Protein AF-A0A166GB46-F1 (afdb_monomer)

Sequence (79 aa):
GDEPDNALKLKTLYHEYAHSQLHGLKSAFKDRPRAYQETQAEAVAYVAMQNIGVDTSNYSLGYVATWAKDKAVIHSALS

Organism: Secundilactobacillus collinoides (NCBI:txid33960)

Radius of gyration: 13.92 Å; Cα contacts (8 Å, |Δi|>4): 50; chains: 1; bounding box: 33×25×37 Å

Structure (mmCIF, N/CA/C/O backbone):
data_AF-A0A166GB46-F1
#
_entry.id   AF-A0A166GB46-F1
#
loop_
_atom_site.group_PDB
_atom_site.id
_atom_site.type_symbol
_atom_site.label_atom_id
_atom_site.label_alt_id
_atom_site.label_comp_id
_atom_site.label_asym_id
_atom_site.label_entity_id
_atom_site.label_seq_id
_atom_site.pdbx_PDB_ins_code
_atom_site.Cartn_x
_atom_site.Cartn_y
_atom_site.Cartn_z
_atom_site.occupancy
_atom_site.B_iso_or_equiv
_atom_site.auth_seq_id
_atom_site.auth_comp_id
_atom_site.auth_asym_id
_atom_site.auth_atom_id
_atom_site.pdbx_PDB_model_num
ATOM 1 N N . GLY A 1 1 ? -11.617 13.840 19.767 1.00 47.62 1 GLY A N 1
ATOM 2 C CA . GLY A 1 1 ? -12.224 13.745 18.427 1.00 47.62 1 GLY A CA 1
ATOM 3 C C . GLY A 1 1 ? -11.106 13.383 17.492 1.00 47.62 1 GLY A C 1
ATOM 4 O O . GLY A 1 1 ? -10.523 14.273 16.900 1.00 47.62 1 GLY A O 1
ATOM 5 N N . ASP A 1 2 ? -10.757 12.097 17.478 1.00 57.06 2 ASP A N 1
ATOM 6 C CA . ASP A 1 2 ? -9.432 11.590 17.062 1.00 57.06 2 ASP A CA 1
ATOM 7 C C . ASP A 1 2 ? -9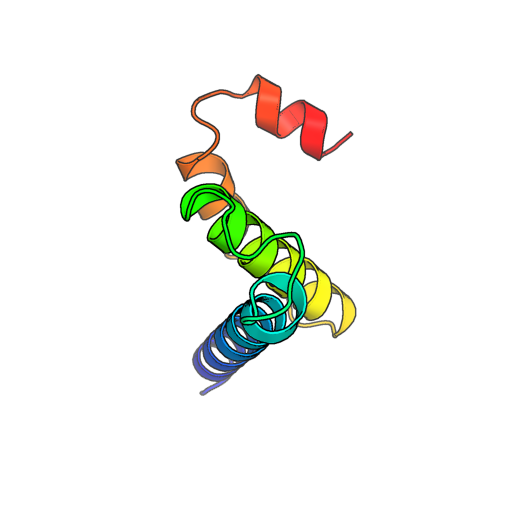.541 10.453 16.031 1.00 57.06 2 ASP A C 1
ATOM 9 O O . ASP A 1 2 ? -8.551 9.923 15.536 1.00 57.06 2 ASP A O 1
ATOM 13 N N . GLU A 1 3 ? -10.771 10.070 15.703 1.00 54.34 3 GLU A N 1
ATOM 14 C CA . GLU A 1 3 ? -11.110 8.957 14.823 1.00 54.34 3 GLU A CA 1
ATOM 15 C C . GLU A 1 3 ? -10.537 9.087 13.393 1.00 54.34 3 GLU A C 1
ATOM 17 O O . GLU A 1 3 ? -9.929 8.121 12.927 1.00 54.34 3 GLU A O 1
ATOM 22 N N . PRO A 1 4 ? -10.594 10.255 12.708 1.00 63.19 4 PRO A N 1
ATOM 23 C CA . PRO A 1 4 ? -10.000 10.387 11.373 1.00 63.19 4 PRO A CA 1
ATOM 24 C C . PRO A 1 4 ? -8.459 10.363 11.373 1.00 63.19 4 PRO A C 1
ATOM 26 O O . PRO A 1 4 ? -7.856 9.890 10.410 1.00 63.19 4 PRO A O 1
ATOM 29 N N . ASP A 1 5 ? -7.806 10.822 12.447 1.00 76.50 5 ASP A N 1
ATOM 30 C CA . ASP A 1 5 ? -6.338 10.821 12.568 1.00 76.50 5 ASP A CA 1
ATOM 31 C C . ASP A 1 5 ? -5.796 9.407 12.841 1.00 76.50 5 ASP A C 1
ATOM 33 O O . ASP A 1 5 ? -4.823 8.960 12.229 1.00 76.50 5 ASP A O 1
ATOM 37 N N . ASN A 1 6 ? -6.483 8.644 13.694 1.00 81.56 6 ASN A N 1
ATOM 38 C CA . ASN A 1 6 ? -6.123 7.254 13.970 1.00 81.56 6 ASN A CA 1
ATOM 39 C C . ASN A 1 6 ? -6.304 6.349 12.742 1.00 81.56 6 ASN A C 1
ATOM 41 O O . ASN A 1 6 ? -5.458 5.488 12.494 1.00 81.56 6 ASN A O 1
ATOM 45 N N . ALA A 1 7 ? -7.349 6.570 11.938 1.00 80.75 7 ALA A N 1
ATOM 46 C CA . ALA A 1 7 ? -7.552 5.836 10.690 1.00 80.75 7 ALA A CA 1
ATOM 47 C C . ALA A 1 7 ? -6.423 6.096 9.676 1.00 80.75 7 ALA A C 1
ATOM 49 O O . ALA A 1 7 ? -5.930 5.158 9.046 1.00 80.75 7 ALA A O 1
ATOM 50 N N . LEU A 1 8 ? -5.957 7.346 9.559 1.00 84.62 8 LEU A N 1
ATOM 51 C CA . LEU A 1 8 ? -4.824 7.692 8.698 1.00 84.62 8 LEU A CA 1
ATOM 52 C C . LEU A 1 8 ? -3.523 7.038 9.177 1.00 84.62 8 LEU A C 1
ATOM 54 O O . LEU A 1 8 ? -2.795 6.456 8.376 1.00 84.62 8 LEU A O 1
ATOM 58 N N . LYS A 1 9 ? -3.244 7.084 10.484 1.00 88.00 9 LYS A N 1
ATOM 59 C CA . LYS A 1 9 ? -2.077 6.413 11.079 1.00 88.00 9 LYS A CA 1
ATOM 60 C C . LYS A 1 9 ? -2.100 4.908 10.824 1.00 88.00 9 LYS A C 1
ATOM 62 O O . LYS A 1 9 ? -1.070 4.329 10.486 1.00 88.00 9 LYS A O 1
ATOM 67 N N . LEU A 1 10 ? -3.272 4.287 10.940 1.00 88.31 10 LEU A N 1
ATOM 68 C CA . LEU A 1 10 ? -3.445 2.859 10.705 1.00 88.31 10 LEU A CA 1
ATOM 69 C C . LEU A 1 10 ? -3.246 2.490 9.229 1.00 88.31 10 LEU A C 1
ATOM 71 O O . LEU A 1 10 ? -2.568 1.507 8.935 1.00 88.31 10 LEU A O 1
ATOM 75 N N . LYS A 1 11 ? -3.754 3.309 8.300 1.00 87.94 11 LYS A N 1
ATOM 76 C CA . LYS A 1 11 ? -3.479 3.169 6.863 1.00 87.94 11 LYS A 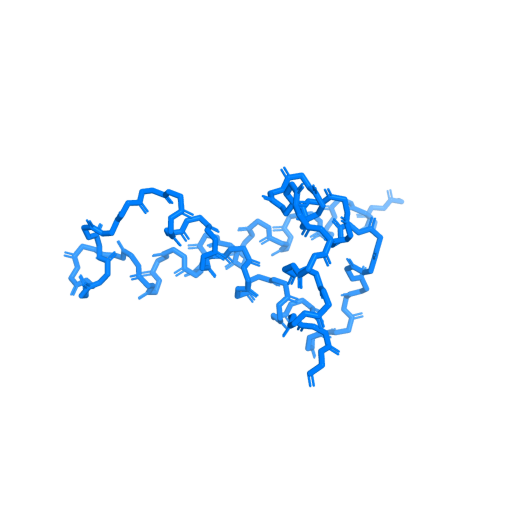CA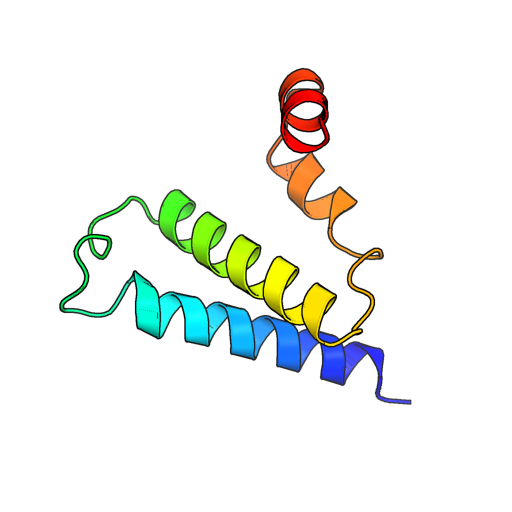 1
ATOM 77 C C . LYS A 1 11 ? -1.980 3.193 6.582 1.00 87.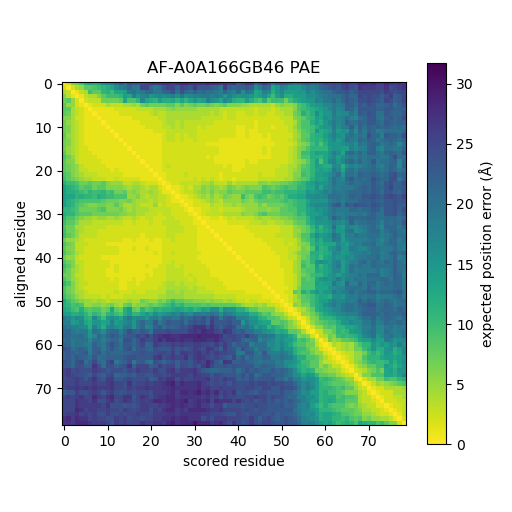94 11 LYS A C 1
ATOM 79 O O . LYS A 1 11 ? -1.466 2.286 5.932 1.00 87.94 11 LYS A O 1
ATOM 84 N N . THR A 1 12 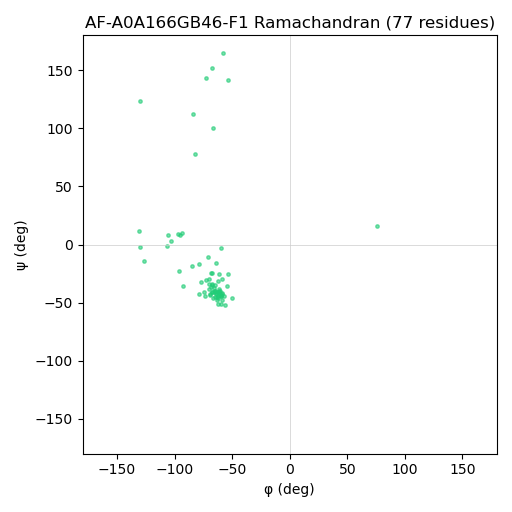? -1.289 4.215 7.087 1.00 93.62 12 THR A N 1
ATOM 85 C CA . THR A 1 12 ? 0.159 4.366 6.910 1.00 93.62 12 THR A CA 1
ATOM 86 C C . THR A 1 12 ? 0.899 3.159 7.478 1.00 93.62 12 THR A C 1
ATOM 88 O O . THR A 1 12 ? 1.778 2.619 6.817 1.00 93.62 12 THR A O 1
ATOM 91 N N . LEU A 1 13 ? 0.501 2.663 8.654 1.00 94.69 13 LEU A N 1
ATOM 92 C CA . LEU A 1 13 ? 1.094 1.461 9.240 1.00 94.69 13 LEU A CA 1
ATOM 93 C C . LEU A 1 13 ? 0.956 0.237 8.322 1.00 94.69 13 LEU A C 1
ATOM 95 O O . LEU A 1 13 ? 1.942 -0.461 8.095 1.00 94.69 13 LEU A O 1
ATOM 99 N N . TYR A 1 14 ? -0.236 -0.024 7.780 1.00 93.38 14 TYR A N 1
ATOM 100 C CA . TYR A 1 14 ? -0.438 -1.151 6.865 1.00 93.38 14 TYR A CA 1
ATOM 101 C C . TYR A 1 14 ? 0.298 -0.978 5.533 1.00 93.38 14 TYR A C 1
ATOM 103 O O . TYR A 1 14 ? 0.800 -1.964 4.996 1.00 93.38 14 TYR A O 1
ATOM 111 N N . HIS A 1 15 ? 0.401 0.252 5.027 1.00 94.81 15 HIS A N 1
ATOM 112 C CA . HIS A 1 15 ? 1.150 0.574 3.813 1.00 94.81 15 HIS A CA 1
ATOM 113 C C . HIS A 1 15 ? 2.646 0.256 3.991 1.00 94.81 15 HIS A C 1
ATOM 115 O O . HIS A 1 15 ? 3.221 -0.511 3.220 1.00 94.81 15 HIS A O 1
ATOM 121 N N . GLU A 1 16 ? 3.265 0.746 5.067 1.00 96.44 16 GLU A N 1
ATOM 122 C CA . GLU A 1 16 ? 4.678 0.464 5.359 1.00 96.44 16 GLU A CA 1
ATOM 123 C C . GLU A 1 16 ? 4.921 -1.011 5.708 1.00 96.44 16 GLU A C 1
ATOM 125 O O . GLU A 1 16 ? 5.941 -1.600 5.337 1.00 96.44 16 GLU A O 1
ATOM 130 N N . TYR A 1 17 ? 3.960 -1.656 6.377 1.00 94.62 17 TYR A N 1
ATOM 131 C CA . TYR A 1 17 ? 4.021 -3.094 6.612 1.00 94.62 17 TYR A CA 1
ATOM 132 C C . TYR A 1 17 ? 4.013 -3.868 5.289 1.00 94.62 17 TYR A C 1
ATOM 134 O O . TYR A 1 17 ? 4.848 -4.755 5.106 1.00 94.62 17 TYR A O 1
ATOM 142 N N . ALA A 1 18 ? 3.152 -3.504 4.336 1.00 93.75 18 ALA A N 1
ATOM 143 C CA . ALA A 1 18 ?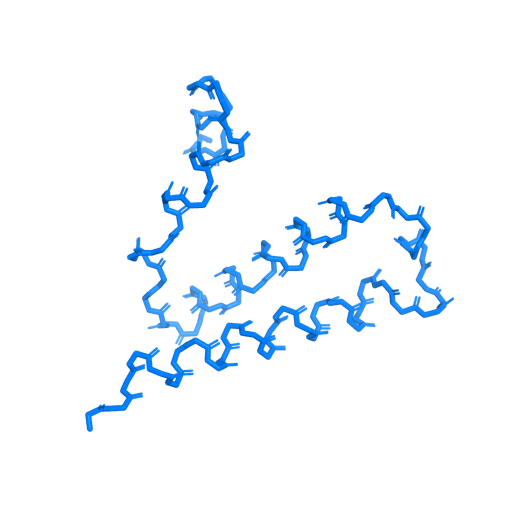 3.122 -4.114 3.011 1.00 93.75 18 ALA A CA 1
ATOM 144 C C . ALA A 1 18 ? 4.453 -3.928 2.265 1.00 93.75 18 ALA A C 1
ATOM 146 O O . ALA A 1 18 ? 4.978 -4.904 1.726 1.00 93.75 18 ALA A O 1
ATOM 147 N N . HIS A 1 19 ? 5.059 -2.735 2.322 1.00 95.06 19 HIS A N 1
ATOM 148 C CA . HIS A 1 19 ? 6.414 -2.505 1.799 1.00 95.06 19 HIS A CA 1
ATOM 149 C C . HIS A 1 19 ? 7.446 -3.439 2.431 1.00 95.06 19 HIS A C 1
ATOM 151 O O . HIS A 1 19 ? 8.245 -4.053 1.722 1.00 95.06 19 HIS A O 1
ATOM 157 N N . SER A 1 20 ? 7.401 -3.624 3.753 1.00 93.50 20 SER A N 1
ATOM 158 C CA . SER A 1 20 ? 8.332 -4.521 4.449 1.00 93.50 20 SER A CA 1
ATOM 159 C C . SER A 1 20 ? 8.213 -5.981 3.988 1.00 93.50 20 SER A C 1
ATOM 161 O O . SER A 1 20 ? 9.230 -6.663 3.839 1.00 93.50 20 SER A O 1
ATOM 163 N N . GLN A 1 21 ? 6.987 -6.449 3.724 1.00 93.12 21 GLN A N 1
ATOM 164 C CA . GLN A 1 21 ? 6.719 -7.828 3.314 1.00 93.12 21 GLN A CA 1
ATOM 165 C C . GLN A 1 21 ? 7.028 -8.053 1.831 1.00 93.12 21 GLN A C 1
ATOM 167 O O . GLN A 1 21 ? 7.617 -9.069 1.463 1.00 93.12 21 GLN A O 1
ATOM 172 N N . LEU A 1 22 ? 6.639 -7.107 0.973 1.00 91.50 22 LEU A N 1
ATOM 173 C CA . LEU A 1 22 ? 6.669 -7.271 -0.478 1.00 91.50 22 LEU A CA 1
ATOM 174 C C . LEU A 1 22 ? 7.916 -6.688 -1.134 1.00 91.50 22 LEU A C 1
ATOM 176 O O . LEU A 1 22 ? 8.271 -7.142 -2.216 1.00 91.50 22 LEU A O 1
ATOM 180 N N . HIS A 1 23 ? 8.606 -5.730 -0.519 1.00 93.31 23 HIS A N 1
ATOM 181 C CA . HIS A 1 23 ? 9.702 -4.982 -1.153 1.00 93.31 23 HIS A CA 1
ATOM 182 C C . HIS A 1 23 ? 10.978 -4.916 -0.300 1.00 93.31 23 HIS A C 1
ATOM 184 O O . HIS A 1 23 ? 11.924 -4.211 -0.645 1.00 93.31 23 HIS A O 1
ATOM 190 N N . GLY A 1 24 ? 11.059 -5.708 0.775 1.00 87.81 24 GLY A N 1
ATOM 191 C CA . GLY A 1 24 ? 12.284 -5.863 1.559 1.00 87.81 24 GLY A CA 1
ATOM 192 C C . GLY A 1 24 ? 13.483 -6.356 0.730 1.00 87.81 24 GLY A C 1
ATOM 193 O O . GLY A 1 24 ? 13.339 -6.903 -0.363 1.00 87.81 24 GLY A O 1
ATOM 194 N N . LEU A 1 25 ? 14.696 -6.231 1.281 1.00 84.31 25 LEU A N 1
ATOM 195 C CA . LEU A 1 25 ? 15.975 -6.466 0.576 1.00 84.31 25 LEU A CA 1
ATOM 196 C C . LEU A 1 25 ? 16.113 -7.838 -0.116 1.00 84.31 25 LEU A C 1
ATOM 198 O O . LEU A 1 25 ? 16.889 -7.980 -1.066 1.00 84.31 25 LEU A O 1
ATOM 202 N N . LYS A 1 26 ? 15.386 -8.851 0.372 1.00 87.25 26 LYS A N 1
ATOM 203 C CA . LYS A 1 26 ? 15.380 -10.226 -0.157 1.00 87.25 26 LYS A CA 1
ATOM 204 C C . LYS A 1 26 ? 14.143 -10.557 -1.003 1.00 87.25 26 LYS A C 1
ATOM 206 O O . LYS A 1 26 ? 14.000 -11.698 -1.428 1.00 87.25 26 LYS A O 1
ATOM 211 N N . SER A 1 27 ? 13.246 -9.600 -1.231 1.00 88.25 27 SER A N 1
ATOM 212 C CA . SER A 1 27 ? 12.027 -9.832 -2.000 1.00 88.25 27 SER A CA 1
ATOM 213 C C . SER A 1 27 ? 12.314 -9.984 -3.493 1.00 88.25 27 SER A C 1
ATOM 215 O O . SER A 1 27 ? 13.116 -9.248 -4.067 1.00 88.25 27 SER A O 1
ATOM 217 N N . ALA A 1 28 ? 11.568 -10.878 -4.143 1.00 84.88 28 ALA A N 1
ATOM 218 C CA . ALA A 1 28 ? 11.527 -10.996 -5.598 1.00 84.88 28 ALA A CA 1
ATOM 219 C C . ALA A 1 28 ? 10.945 -9.746 -6.296 1.00 84.88 28 ALA A C 1
ATOM 221 O O . ALA A 1 28 ? 11.121 -9.576 -7.501 1.00 84.88 28 ALA A O 1
ATOM 222 N N . PHE A 1 29 ? 10.263 -8.862 -5.559 1.00 83.62 29 PHE A N 1
ATOM 223 C CA . PHE A 1 29 ? 9.658 -7.634 -6.088 1.00 83.62 29 PHE A CA 1
ATOM 224 C C . PHE A 1 29 ? 10.414 -6.355 -5.705 1.00 83.62 29 PHE A C 1
ATOM 226 O O . PHE A 1 29 ? 9.917 -5.263 -5.974 1.00 83.62 29 PHE A O 1
ATOM 233 N N . LYS A 1 30 ? 11.602 -6.463 -5.099 1.00 84.38 30 LYS A N 1
ATOM 234 C CA . LYS A 1 30 ? 12.377 -5.304 -4.618 1.00 84.38 30 LYS A CA 1
ATOM 235 C C . LYS A 1 30 ? 12.812 -4.336 -5.731 1.00 84.38 30 LYS A C 1
ATOM 237 O O . LYS A 1 30 ? 12.893 -3.137 -5.502 1.00 84.38 30 LYS A O 1
ATOM 242 N N . ASP A 1 31 ? 13.056 -4.854 -6.939 1.00 89.50 31 ASP A N 1
ATOM 243 C CA . ASP A 1 31 ? 13.570 -4.079 -8.081 1.00 89.50 31 ASP A CA 1
ATOM 244 C C . ASP A 1 31 ? 12.445 -3.614 -9.026 1.00 89.50 31 ASP A C 1
ATOM 246 O O . ASP A 1 31 ? 12.691 -3.131 -10.133 1.00 89.50 31 ASP A O 1
ATOM 250 N N . ARG A 1 32 ? 11.175 -3.779 -8.625 1.00 91.19 32 ARG A N 1
ATOM 251 C CA . ARG A 1 32 ? 10.038 -3.290 -9.416 1.00 91.19 32 ARG A CA 1
ATOM 252 C C . ARG A 1 32 ? 10.028 -1.758 -9.443 1.00 91.19 32 ARG A C 1
ATOM 254 O O . ARG A 1 32 ? 10.475 -1.137 -8.481 1.00 91.19 32 ARG A O 1
ATOM 261 N N . PRO A 1 33 ? 9.486 -1.123 -10.498 1.00 95.06 33 PRO A N 1
ATOM 262 C CA . PRO A 1 33 ? 9.361 0.330 -10.540 1.00 95.06 33 PRO A CA 1
ATOM 263 C C . PRO A 1 33 ? 8.642 0.857 -9.299 1.00 95.06 33 PRO A C 1
ATOM 265 O O . PRO A 1 33 ? 7.665 0.252 -8.861 1.00 95.06 33 PRO A O 1
ATOM 268 N N . ARG A 1 34 ? 9.070 2.006 -8.768 1.00 90.06 34 ARG A N 1
ATOM 269 C CA . ARG A 1 34 ? 8.482 2.585 -7.551 1.00 90.06 34 ARG A CA 1
ATOM 270 C C . ARG A 1 34 ? 6.956 2.668 -7.620 1.00 90.06 34 ARG A C 1
ATOM 272 O O . ARG A 1 34 ? 6.293 2.204 -6.710 1.00 90.06 34 ARG A O 1
ATOM 279 N N . ALA A 1 35 ? 6.399 3.149 -8.732 1.00 92.38 35 ALA A N 1
ATOM 280 C CA . ALA A 1 35 ? 4.948 3.226 -8.922 1.00 92.38 35 ALA A CA 1
ATOM 281 C C . ALA A 1 35 ? 4.233 1.876 -8.713 1.00 92.38 35 ALA A C 1
ATOM 283 O O . ALA A 1 35 ? 3.137 1.838 -8.164 1.00 92.38 35 ALA A O 1
ATOM 284 N N . TYR A 1 36 ? 4.866 0.768 -9.106 1.00 92.31 36 TYR A N 1
ATOM 285 C CA . TYR A 1 36 ? 4.340 -0.578 -8.889 1.00 92.31 36 TYR A CA 1
ATOM 286 C C . TYR A 1 36 ? 4.366 -0.960 -7.403 1.00 92.31 36 TYR A C 1
ATOM 288 O O . TYR A 1 36 ? 3.379 -1.486 -6.898 1.00 92.31 36 TYR A O 1
ATOM 296 N N . GLN A 1 37 ? 5.463 -0.656 -6.701 1.00 93.12 37 GLN A N 1
ATOM 297 C CA . GLN A 1 37 ? 5.604 -0.930 -5.266 1.00 93.12 37 GLN A CA 1
ATOM 298 C C . GLN A 1 37 ? 4.577 -0.144 -4.439 1.00 93.12 37 GLN A C 1
ATOM 300 O O . GLN A 1 37 ? 3.848 -0.721 -3.640 1.00 93.12 37 GLN A O 1
ATOM 305 N N . GLU A 1 38 ? 4.445 1.160 -4.702 1.00 94.56 38 GLU A N 1
ATOM 306 C CA . GLU A 1 38 ? 3.474 2.030 -4.021 1.00 94.56 38 GLU A CA 1
ATOM 307 C C . GLU A 1 38 ? 2.031 1.567 -4.284 1.00 94.56 38 GLU A C 1
ATOM 309 O O . GLU A 1 38 ? 1.210 1.534 -3.371 1.00 94.56 38 GLU A O 1
ATOM 314 N N . THR A 1 39 ? 1.723 1.143 -5.519 1.00 93.75 39 THR A N 1
ATOM 315 C CA . THR A 1 39 ? 0.391 0.618 -5.874 1.00 93.75 39 THR A CA 1
ATOM 316 C C . THR A 1 39 ? 0.074 -0.666 -5.107 1.00 93.75 39 THR A C 1
ATOM 318 O O . THR A 1 39 ? -1.043 -0.830 -4.621 1.00 93.75 39 THR A O 1
ATOM 321 N N . GLN A 1 40 ? 1.043 -1.578 -4.976 1.00 94.88 40 GLN A N 1
ATOM 322 C CA . GLN A 1 40 ? 0.848 -2.813 -4.214 1.00 94.88 40 GLN A CA 1
ATOM 323 C C . GLN A 1 40 ? 0.673 -2.539 -2.718 1.00 94.88 40 GLN A C 1
ATOM 325 O O . GLN A 1 40 ? -0.254 -3.079 -2.115 1.00 94.88 40 GLN A O 1
ATOM 330 N N . ALA A 1 41 ? 1.516 -1.689 -2.131 1.00 94.94 41 ALA A N 1
ATOM 331 C CA . ALA A 1 41 ? 1.420 -1.332 -0.719 1.00 94.94 41 ALA A CA 1
ATOM 332 C C . ALA A 1 41 ? 0.079 -0.661 -0.382 1.00 94.94 41 ALA A C 1
ATOM 334 O O . ALA A 1 41 ? -0.584 -1.031 0.589 1.00 94.94 41 ALA A O 1
ATOM 335 N N . GLU A 1 42 ? -0.375 0.255 -1.238 1.00 91.88 42 GLU A N 1
ATOM 336 C CA . GLU A 1 42 ? -1.655 0.944 -1.080 1.00 91.88 42 GLU A CA 1
ATOM 337 C C . GLU A 1 42 ? -2.855 -0.006 -1.218 1.00 91.88 42 GLU A C 1
ATOM 339 O O . GLU A 1 42 ? -3.801 0.070 -0.431 1.00 91.88 42 GLU A O 1
ATOM 344 N N . ALA A 1 43 ? -2.809 -0.946 -2.169 1.00 91.56 43 ALA A N 1
ATOM 345 C CA . ALA A 1 43 ? -3.860 -1.946 -2.343 1.00 91.56 43 ALA A CA 1
ATOM 346 C C . ALA A 1 43 ? -3.971 -2.885 -1.130 1.00 91.56 43 ALA A C 1
ATOM 348 O O . ALA A 1 43 ? -5.077 -3.174 -0.669 1.00 91.56 43 ALA A O 1
ATOM 349 N N . VAL A 1 44 ? -2.835 -3.328 -0.577 1.00 92.31 44 VAL A N 1
ATOM 350 C CA . VAL A 1 44 ? -2.810 -4.155 0.639 1.00 92.31 44 VAL A CA 1
ATOM 351 C C . VAL A 1 44 ? -3.381 -3.385 1.827 1.00 92.31 44 VAL A C 1
ATOM 353 O O . VAL A 1 44 ? -4.224 -3.928 2.541 1.00 92.31 44 VAL A O 1
ATOM 356 N N . ALA A 1 45 ? -2.986 -2.123 2.019 1.00 90.06 45 ALA A N 1
ATOM 357 C CA . ALA A 1 45 ? -3.527 -1.285 3.086 1.00 90.06 45 ALA A CA 1
ATOM 358 C C . ALA A 1 45 ? -5.046 -1.098 2.956 1.00 90.06 45 ALA A C 1
ATOM 360 O O . ALA A 1 45 ? -5.769 -1.257 3.938 1.00 90.06 45 ALA A O 1
ATOM 361 N N . TYR A 1 46 ? -5.544 -0.840 1.744 1.00 86.06 46 TYR A N 1
ATOM 362 C CA . TYR A 1 46 ? -6.975 -0.699 1.480 1.00 86.06 46 TYR A CA 1
ATOM 363 C C . TYR A 1 46 ? -7.764 -1.963 1.852 1.00 86.06 46 TYR A C 1
ATOM 365 O O . TYR A 1 46 ? -8.723 -1.883 2.621 1.00 86.06 46 TYR A O 1
ATOM 373 N N . VAL A 1 47 ? -7.334 -3.133 1.366 1.00 88.62 47 VAL A N 1
ATOM 374 C CA . VAL A 1 47 ? -7.997 -4.415 1.655 1.00 88.62 47 VAL A CA 1
ATOM 375 C C . VAL A 1 47 ? -7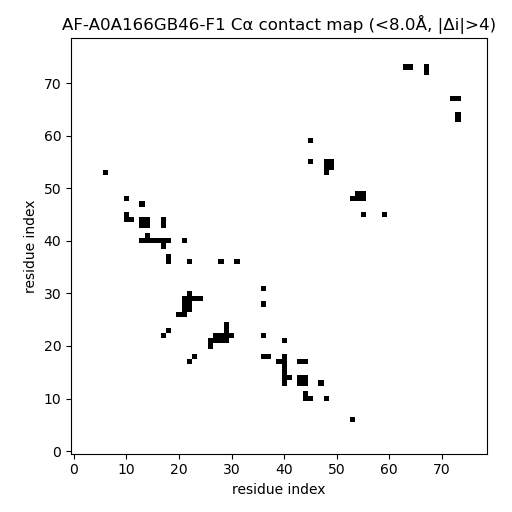.895 -4.772 3.141 1.00 88.62 47 VAL A C 1
ATOM 377 O O . VAL A 1 47 ? -8.868 -5.244 3.726 1.00 88.62 47 VAL A O 1
ATOM 380 N N . ALA A 1 48 ? -6.748 -4.534 3.782 1.00 87.00 48 ALA A N 1
ATOM 381 C CA . ALA A 1 48 ? -6.568 -4.787 5.211 1.00 87.00 48 ALA A CA 1
ATOM 382 C C . ALA A 1 48 ? -7.516 -3.931 6.062 1.00 87.00 48 ALA A C 1
ATOM 384 O O . ALA A 1 48 ? -8.188 -4.464 6.941 1.00 87.00 48 ALA A O 1
ATOM 385 N N . MET A 1 49 ? -7.624 -2.632 5.765 1.00 83.81 49 MET A N 1
ATOM 386 C CA . MET A 1 49 ? -8.515 -1.718 6.483 1.00 83.81 49 MET A CA 1
ATOM 387 C C . MET A 1 49 ? -9.998 -2.066 6.299 1.00 83.81 49 MET A C 1
ATOM 389 O O . MET A 1 49 ? -10.750 -2.039 7.272 1.00 83.81 49 MET A O 1
ATOM 393 N N . GLN A 1 50 ? -10.401 -2.463 5.086 1.00 81.25 50 GLN A N 1
ATOM 394 C CA . GLN A 1 50 ? -11.759 -2.947 4.805 1.00 81.25 50 GLN A CA 1
ATOM 395 C C . GLN A 1 50 ? -12.095 -4.209 5.621 1.00 81.25 50 GLN A C 1
ATOM 397 O O . GLN A 1 50 ? -13.177 -4.307 6.194 1.00 81.25 50 GLN A O 1
ATOM 402 N N . ASN A 1 51 ? -11.150 -5.147 5.752 1.00 79.62 51 ASN A N 1
ATOM 403 C CA . ASN A 1 51 ? -11.355 -6.389 6.508 1.00 79.62 51 ASN A CA 1
ATOM 404 C C . ASN A 1 51 ? -11.483 -6.193 8.029 1.00 79.62 51 ASN A C 1
ATOM 406 O O . ASN A 1 51 ? -12.087 -7.030 8.695 1.00 79.62 51 ASN A O 1
ATOM 410 N N . ILE A 1 52 ? -10.931 -5.113 8.591 1.00 76.25 52 ILE A N 1
ATOM 411 C CA . ILE A 1 52 ? -11.024 -4.808 10.032 1.00 76.25 52 ILE A CA 1
ATOM 412 C C . ILE A 1 52 ? -12.172 -3.843 10.372 1.00 76.25 52 ILE A C 1
ATOM 414 O O . ILE A 1 52 ? -12.269 -3.386 11.509 1.00 76.25 52 ILE A O 1
ATOM 418 N N . GLY A 1 53 ? -13.041 -3.529 9.403 1.00 67.06 53 GLY A N 1
ATOM 419 C CA . GLY A 1 53 ? -14.226 -2.693 9.613 1.00 67.06 53 GLY A CA 1
ATOM 420 C C . GLY A 1 53 ? -13.940 -1.195 9.751 1.00 67.06 53 GLY A C 1
ATOM 421 O O . GLY A 1 53 ? -14.809 -0.457 10.210 1.00 67.06 53 GLY A O 1
ATOM 422 N N . VAL A 1 54 ? -12.747 -0.731 9.361 1.00 64.44 54 VAL A N 1
ATOM 423 C CA . VAL A 1 54 ? -12.455 0.704 9.247 1.00 64.44 54 VAL A CA 1
ATOM 424 C C . VAL A 1 54 ? -12.942 1.164 7.879 1.00 64.44 54 VAL A C 1
ATOM 426 O O . VAL A 1 54 ? -12.396 0.765 6.851 1.00 64.44 54 VAL A O 1
ATOM 429 N N . ASP A 1 55 ? -13.982 1.995 7.861 1.00 59.84 55 ASP A N 1
ATOM 430 C CA . ASP A 1 55 ? -14.592 2.475 6.624 1.00 59.84 55 ASP A CA 1
ATOM 431 C C . ASP A 1 55 ? -13.628 3.391 5.843 1.00 59.84 55 ASP A C 1
ATOM 433 O O . ASP A 1 55 ? -13.450 4.569 6.154 1.00 59.84 55 ASP A O 1
ATOM 437 N N . THR A 1 56 ? -12.977 2.843 4.811 1.00 55.66 56 THR A N 1
ATOM 438 C CA . THR A 1 56 ? -12.106 3.600 3.892 1.00 55.66 56 THR A CA 1
ATOM 439 C C . THR A 1 56 ? -12.841 4.100 2.643 1.00 55.66 56 THR A C 1
ATOM 441 O O . THR A 1 56 ? -12.206 4.601 1.703 1.00 55.66 56 THR A O 1
ATOM 444 N N . SER A 1 57 ? -14.178 3.993 2.607 1.00 54.00 57 SER A N 1
ATOM 445 C CA . SER A 1 57 ? -15.005 4.424 1.469 1.00 54.00 57 SER A CA 1
ATOM 446 C C . SER A 1 57 ? -14.850 5.915 1.145 1.00 54.00 57 SER A C 1
ATOM 448 O O . SER A 1 57 ? -14.879 6.289 -0.026 1.00 54.00 57 SER A O 1
ATOM 450 N N . ASN A 1 58 ? -14.547 6.757 2.140 1.00 52.22 58 ASN A N 1
ATOM 451 C CA . ASN A 1 58 ? -14.368 8.199 1.937 1.00 52.22 58 ASN A CA 1
ATOM 452 C C . ASN A 1 58 ? -13.095 8.605 1.167 1.00 52.22 58 ASN A C 1
ATOM 454 O O . ASN A 1 58 ? -12.986 9.765 0.777 1.00 52.22 58 ASN A O 1
ATOM 458 N N . TYR A 1 59 ? -12.136 7.701 0.919 1.00 52.22 59 TYR A N 1
ATOM 459 C CA . TYR A 1 59 ? -10.848 8.080 0.306 1.00 52.22 59 TYR A CA 1
ATOM 460 C C . TYR A 1 59 ? -10.442 7.282 -0.940 1.00 52.22 59 TYR A C 1
ATOM 462 O O . TYR A 1 59 ? -9.562 7.719 -1.684 1.00 52.22 59 TYR A O 1
ATOM 470 N N . SER A 1 60 ? -11.086 6.148 -1.219 1.00 49.81 60 SER A N 1
ATOM 471 C CA . SER A 1 60 ? -10.657 5.232 -2.288 1.00 49.81 60 SER A CA 1
ATOM 472 C C . SER A 1 60 ? -11.032 5.697 -3.700 1.00 49.81 60 SER A C 1
ATOM 474 O O . SER A 1 60 ? -10.251 5.503 -4.630 1.00 49.81 60 SER A O 1
ATOM 476 N N . LEU A 1 61 ? -12.154 6.399 -3.880 1.00 53.12 61 LEU A N 1
ATOM 477 C CA . LEU A 1 61 ? -12.562 6.875 -5.209 1.00 53.12 61 LEU A CA 1
ATOM 478 C C . LEU A 1 61 ? -11.664 8.000 -5.747 1.00 53.12 61 LEU A C 1
ATOM 480 O O . LEU A 1 61 ? -11.339 8.008 -6.932 1.00 53.12 61 LEU A O 1
ATOM 484 N N . GLY A 1 62 ? -11.217 8.923 -4.890 1.00 53.34 62 GLY A N 1
ATOM 485 C CA . GLY A 1 62 ? -10.421 10.079 -5.318 1.00 53.34 62 GLY A CA 1
ATOM 486 C C . GLY A 1 62 ? -9.013 9.705 -5.789 1.00 53.34 62 GLY A C 1
ATOM 487 O O . GLY A 1 62 ? -8.553 10.190 -6.824 1.00 53.34 62 GLY A O 1
ATOM 488 N N . TYR A 1 63 ? -8.337 8.800 -5.074 1.00 54.66 63 TYR A N 1
ATOM 489 C CA . TYR A 1 63 ? -6.993 8.356 -5.450 1.00 54.66 63 TYR A CA 1
ATOM 490 C C . TYR A 1 63 ? -7.021 7.432 -6.671 1.00 54.66 63 TYR A C 1
ATOM 492 O O . TYR A 1 63 ? -6.260 7.662 -7.608 1.00 54.66 63 TYR A O 1
ATOM 500 N N . VAL A 1 64 ? -7.948 6.468 -6.736 1.00 51.66 64 VAL A N 1
ATOM 501 C CA . VAL A 1 64 ? -8.104 5.599 -7.918 1.00 51.66 64 VAL A CA 1
ATOM 502 C C . VAL A 1 64 ? -8.434 6.423 -9.168 1.00 51.66 64 VAL A C 1
ATOM 504 O O . VAL A 1 64 ? -7.829 6.192 -10.210 1.00 51.66 64 VAL A O 1
ATOM 507 N N . ALA A 1 65 ? -9.287 7.450 -9.067 1.00 55.31 65 ALA A N 1
ATOM 508 C CA . ALA A 1 65 ? -9.588 8.359 -10.179 1.00 55.31 65 ALA A CA 1
ATOM 509 C C . ALA A 1 65 ? -8.405 9.256 -10.597 1.00 55.31 65 ALA A C 1
ATOM 511 O O . ALA A 1 65 ? -8.335 9.686 -11.746 1.00 55.31 65 ALA A O 1
ATOM 512 N N . THR A 1 66 ? -7.455 9.526 -9.695 1.00 55.97 66 THR A N 1
ATOM 513 C CA . THR A 1 66 ? -6.251 10.313 -10.019 1.00 55.97 66 THR A CA 1
ATOM 514 C C . THR A 1 66 ? -5.272 9.511 -10.886 1.00 55.97 66 THR A C 1
ATOM 516 O O . THR A 1 66 ? -4.580 10.077 -11.735 1.00 55.97 66 THR A O 1
ATOM 519 N N . TRP A 1 67 ? -5.248 8.184 -10.727 1.00 53.28 67 TRP A N 1
ATOM 520 C CA . TRP A 1 67 ? -4.404 7.281 -11.517 1.00 53.28 67 TRP A CA 1
ATOM 521 C C . TRP A 1 67 ? -5.122 6.725 -12.752 1.00 53.28 67 TRP A C 1
ATOM 523 O O . TRP A 1 67 ? -4.520 6.599 -13.820 1.00 53.28 67 TRP A O 1
ATOM 533 N N . ALA A 1 68 ? -6.425 6.463 -12.646 1.00 52.97 68 ALA A N 1
ATOM 534 C CA . ALA A 1 68 ? -7.274 6.041 -13.747 1.00 52.97 68 ALA A CA 1
ATOM 535 C C . ALA A 1 68 ? -7.734 7.260 -14.560 1.00 52.97 68 ALA A C 1
ATOM 537 O O . ALA A 1 68 ? -8.878 7.699 -14.478 1.00 52.97 68 ALA A O 1
ATOM 538 N N . LYS A 1 69 ? -6.851 7.793 -15.411 1.00 56.16 69 LYS A N 1
ATOM 539 C CA . LYS A 1 69 ? -7.222 8.781 -16.447 1.00 56.16 69 LYS A CA 1
ATOM 540 C C . LYS A 1 69 ? -8.266 8.262 -17.454 1.00 56.16 69 LYS A C 1
ATOM 542 O O . LYS A 1 69 ? -8.689 9.015 -18.326 1.00 56.16 69 LYS A O 1
ATOM 547 N N . ASP A 1 70 ? -8.670 6.998 -17.347 1.00 52.66 70 ASP A N 1
ATOM 548 C CA . ASP A 1 70 ? -9.585 6.320 -18.250 1.00 52.66 70 ASP A CA 1
ATOM 549 C C . ASP A 1 70 ? -10.700 5.608 -17.467 1.00 52.66 70 ASP A C 1
ATOM 551 O O . ASP A 1 70 ? -10.451 4.759 -16.607 1.00 52.66 70 ASP A O 1
ATOM 555 N N . LYS A 1 71 ? -11.952 5.951 -17.792 1.00 56.69 71 LYS A N 1
ATOM 556 C CA . LYS A 1 71 ? -13.158 5.380 -17.176 1.00 56.69 71 LYS A CA 1
ATOM 557 C C . LYS A 1 71 ? -13.272 3.870 -17.407 1.00 56.69 71 LYS A C 1
ATOM 559 O O . LYS A 1 71 ? -13.896 3.191 -16.593 1.00 56.69 71 LYS A O 1
ATOM 564 N N . ALA A 1 72 ? -12.664 3.338 -18.470 1.00 55.75 72 ALA A N 1
ATOM 565 C CA . ALA A 1 72 ? -12.683 1.906 -18.763 1.00 55.75 72 ALA A CA 1
ATOM 566 C C . ALA A 1 72 ? -11.948 1.076 -17.693 1.00 55.75 72 ALA A C 1
ATOM 568 O O . ALA A 1 72 ? -12.401 -0.009 -17.335 1.00 55.75 72 ALA A O 1
ATOM 569 N N . VAL A 1 73 ? -10.865 1.619 -17.126 1.00 56.59 73 VAL A N 1
ATOM 570 C CA . VAL A 1 73 ? -10.048 0.946 -16.099 1.00 56.59 73 VAL A CA 1
ATOM 571 C C . VAL A 1 73 ? -10.801 0.835 -14.771 1.00 56.59 73 VAL A C 1
ATOM 573 O O . VAL A 1 73 ? -10.674 -0.160 -14.064 1.00 56.59 73 VAL A O 1
ATOM 576 N N . ILE A 1 74 ? -11.639 1.827 -14.452 1.00 56.06 74 ILE A N 1
ATOM 577 C CA . ILE A 1 74 ? -12.490 1.801 -13.253 1.00 56.06 74 ILE A CA 1
ATOM 578 C C . ILE A 1 74 ? -13.550 0.702 -13.381 1.00 56.06 74 ILE A C 1
ATOM 580 O O . ILE A 1 74 ? -13.807 -0.026 -12.425 1.00 56.06 74 ILE A O 1
ATOM 584 N N . HIS A 1 75 ? -14.141 0.551 -14.569 1.00 50.97 75 HIS A N 1
ATOM 585 C CA . HIS A 1 75 ? -15.205 -0.423 -14.786 1.00 50.97 75 HIS A CA 1
ATOM 586 C C . HIS A 1 75 ? -14.697 -1.870 -14.698 1.00 50.97 75 HIS A C 1
ATOM 588 O O . HIS A 1 75 ? -15.396 -2.715 -14.149 1.00 50.97 75 HIS A O 1
ATOM 594 N N . SER A 1 76 ? -13.479 -2.16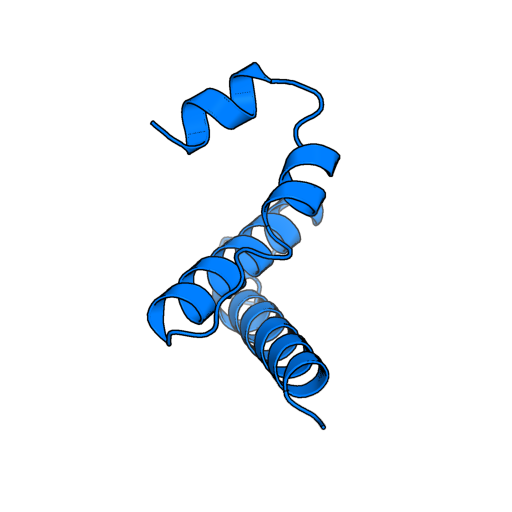5 -15.172 1.00 49.41 76 SER A N 1
ATOM 595 C CA . SER A 1 76 ? -12.930 -3.531 -15.108 1.00 49.41 76 SER A CA 1
ATOM 596 C C . SER A 1 76 ? -12.382 -3.930 -13.736 1.00 49.41 76 SER A C 1
ATOM 598 O O . SER A 1 76 ? -12.141 -5.106 -13.513 1.00 49.41 76 SER A O 1
ATOM 600 N N . ALA A 1 77 ? -12.122 -2.977 -12.838 1.00 51.81 77 ALA A N 1
ATOM 601 C CA . ALA A 1 77 ? -11.670 -3.269 -11.475 1.00 51.81 77 ALA A CA 1
ATOM 602 C C . ALA A 1 77 ? -12.835 -3.561 -10.508 1.00 51.81 77 ALA A C 1
ATOM 604 O O . ALA A 1 77 ? -12.615 -4.111 -9.433 1.00 51.81 77 ALA A O 1
ATOM 605 N N . LEU A 1 78 ? -14.054 -3.153 -10.880 1.00 48.66 78 LEU A N 1
ATOM 606 C CA . LEU A 1 78 ? -15.273 -3.270 -10.073 1.00 48.66 78 LEU A CA 1
ATOM 607 C C . LEU A 1 78 ? -16.245 -4.355 -10.574 1.00 48.66 78 LEU A C 1
ATOM 609 O O . LEU A 1 78 ? -17.300 -4.530 -9.966 1.00 48.66 78 LEU A O 1
ATOM 613 N N . SER A 1 79 ? -15.919 -5.048 -11.671 1.00 39.81 79 SER A N 1
ATOM 6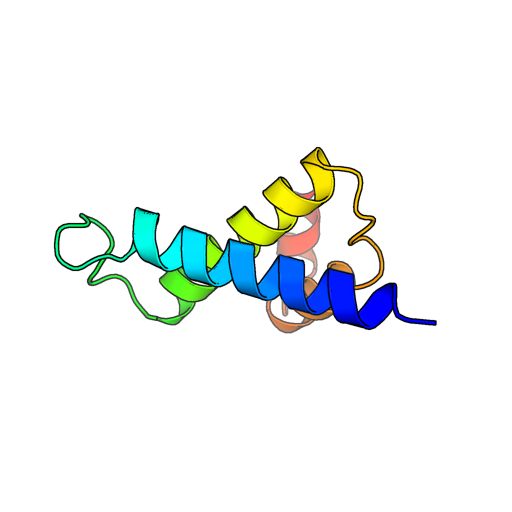14 C CA . SER A 1 79 ? -16.660 -6.219 -12.174 1.00 39.81 79 SER A CA 1
ATOM 615 C C . SER A 1 79 ? -15.868 -7.499 -11.953 1.00 39.81 79 SER A C 1
ATOM 617 O O . SER A 1 79 ? -16.529 -8.533 -11.716 1.00 39.81 79 SER A O 1
#

Solvent-accessible surface area (backbone atoms only — not comparable to full-atom values): 4646 Å² total; per-residue (Å²): 142,55,65,74,60,52,52,52,54,51,42,52,50,37,24,55,48,36,39,56,71,51,43,29,99,87,35,95,49,45,86,51,58,65,70,57,54,54,51,50,14,48,51,50,17,52,55,52,37,54,75,73,71,46,86,56,76,91,56,52,63,64,57,52,52,70,71,43,88,42,74,68,60,57,55,68,75,76,107

Secondary structure (DSSP, 8-state):
--HHHHHHHHHHHHHHHHHHHHSSTT-TTTTS-HHHHHHHHHHHHHHHHHHTT---HHHHHHHHHHH--SHHHHHHH--

Mean predicted aligned error: 11.85 Å

pLDDT: mean 75.55, std 17.85, range [39.81, 96.44]

Nearest PDB structures (foldseek):
  8vu3-assembly1_k  TM=6.522E-01  e=9.117E+00  Parathermosynechococcus lividus
  6g2j-assembly1_d  TM=3.747E-01  e=8.564E+00  Mus musculus

Foldseek 3Di:
DCLVVVLVVQLVVQLVVQCCVAQPPPHPCVPPPPVVSSVRSNVRSVVVCVVVVNDPVVPVVVVVCVVCPDPVVVVVVVD